Protein AF-A0A642C3M4-F1 (afdb_monomer_lite)

Structure (mmCIF, N/CA/C/O backbone):
data_AF-A0A642C3M4-F1
#
_entry.id   AF-A0A642C3M4-F1
#
loop_
_atom_site.group_PDB
_atom_site.id
_atom_site.type_symbol
_atom_site.label_atom_id
_atom_site.label_alt_id
_atom_site.label_comp_id
_atom_site.label_asym_id
_atom_site.label_entity_id
_atom_site.label_seq_id
_at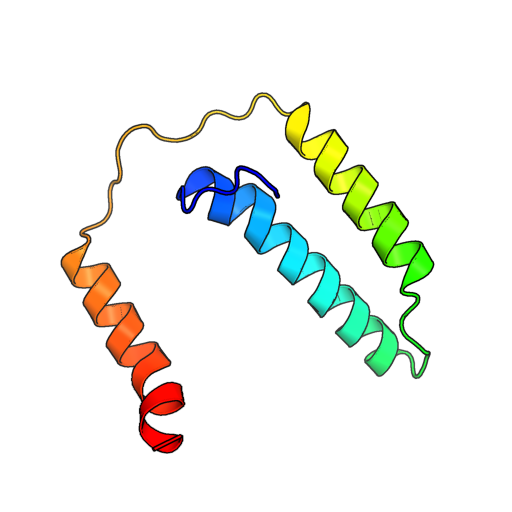om_site.pdbx_PDB_ins_code
_atom_site.Cartn_x
_atom_site.Cartn_y
_atom_site.Cartn_z
_atom_site.occupancy
_atom_site.B_iso_or_equiv
_atom_site.auth_seq_id
_atom_site.auth_comp_id
_atom_site.auth_asym_id
_atom_site.auth_atom_id
_atom_site.pdbx_PDB_model_num
ATOM 1 N N . ASP A 1 1 ? -0.889 10.457 -5.638 1.00 83.06 1 ASP A N 1
ATOM 2 C CA . ASP A 1 1 ? -1.530 9.371 -6.418 1.00 83.06 1 ASP A CA 1
ATOM 3 C C . ASP A 1 1 ? -2.106 9.734 -7.798 1.00 83.06 1 ASP A C 1
ATOM 5 O O . ASP A 1 1 ? -2.544 8.820 -8.489 1.00 83.06 1 ASP A O 1
ATOM 9 N N . TYR A 1 2 ? -2.051 10.989 -8.278 1.00 88.56 2 TYR A N 1
ATOM 10 C CA . TYR A 1 2 ? -2.542 11.355 -9.629 1.00 88.56 2 TYR A CA 1
ATOM 11 C C . TYR A 1 2 ? -1.903 10.534 -10.771 1.00 88.56 2 TYR A C 1
ATOM 13 O O . TYR A 1 2 ? -2.584 10.145 -11.712 1.00 88.56 2 TYR A O 1
ATOM 21 N N . ALA A 1 3 ? -0.609 10.216 -10.652 1.00 91.19 3 ALA A N 1
ATOM 22 C CA . ALA A 1 3 ? 0.152 9.407 -11.608 1.00 91.19 3 ALA A CA 1
ATOM 23 C C . ALA A 1 3 ? 0.524 8.020 -11.041 1.00 91.19 3 ALA A C 1
ATOM 25 O O . ALA A 1 3 ? 1.665 7.578 -11.175 1.00 91.19 3 ALA A O 1
ATOM 26 N N . ASN A 1 4 ? -0.413 7.355 -10.355 1.00 88.44 4 ASN A N 1
ATOM 27 C CA . ASN A 1 4 ? -0.185 6.015 -9.803 1.00 88.44 4 ASN A CA 1
ATOM 28 C C . ASN A 1 4 ? 0.146 4.976 -10.895 1.00 88.44 4 ASN A C 1
ATOM 30 O O . ASN A 1 4 ? -0.242 5.120 -12.058 1.00 88.44 4 ASN A O 1
ATOM 34 N N . ARG A 1 5 ? 0.901 3.934 -10.523 1.00 90.00 5 ARG A N 1
ATOM 35 C CA . ARG A 1 5 ? 1.330 2.847 -11.420 1.00 90.00 5 ARG A CA 1
ATOM 36 C C . ARG A 1 5 ? 1.277 1.502 -10.698 1.00 90.00 5 ARG A C 1
ATOM 38 O O . ARG A 1 5 ? 1.674 1.407 -9.543 1.00 90.00 5 ARG A O 1
ATOM 45 N N . GLY A 1 6 ? 0.880 0.445 -11.402 1.00 83.25 6 GLY A N 1
ATOM 46 C CA . GLY A 1 6 ? 0.902 -0.936 -10.896 1.00 83.25 6 GLY A CA 1
ATOM 47 C C . GLY A 1 6 ? 2.274 -1.611 -10.999 1.00 83.25 6 GLY A C 1
ATOM 48 O O . GLY A 1 6 ? 2.3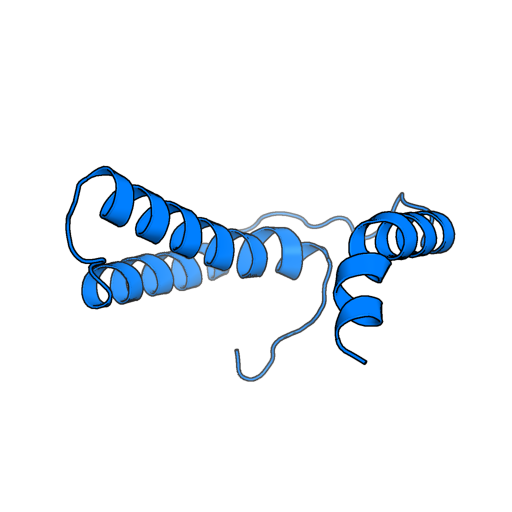62 -2.746 -11.453 1.00 83.25 6 GLY A O 1
ATOM 49 N N . TRP A 1 7 ? 3.363 -0.913 -10.673 1.00 87.94 7 TRP A N 1
ATOM 50 C CA . TRP A 1 7 ? 4.719 -1.465 -10.787 1.00 87.94 7 TRP A CA 1
ATOM 51 C C . TRP A 1 7 ? 5.080 -2.291 -9.557 1.00 87.94 7 TRP A C 1
ATOM 53 O O . TRP A 1 7 ? 4.917 -1.807 -8.445 1.00 87.94 7 TRP A O 1
ATOM 63 N N . GLY A 1 8 ? 5.632 -3.497 -9.737 1.00 83.44 8 GLY A N 1
ATOM 64 C CA . GLY A 1 8 ? 5.902 -4.431 -8.632 1.00 83.44 8 GLY A CA 1
ATOM 65 C C . GLY A 1 8 ? 6.711 -3.823 -7.478 1.00 83.44 8 GLY A C 1
ATOM 66 O O . GLY A 1 8 ? 6.337 -3.976 -6.316 1.00 83.44 8 GLY A O 1
ATOM 67 N N . GLY A 1 9 ? 7.756 -3.049 -7.793 1.00 86.81 9 GLY A N 1
ATOM 68 C CA . GLY A 1 9 ? 8.536 -2.311 -6.794 1.00 86.81 9 GLY A CA 1
ATOM 69 C C . GLY A 1 9 ? 7.695 -1.303 -6.007 1.00 86.81 9 GLY A C 1
ATOM 70 O O . GLY A 1 9 ? 7.694 -1.335 -4.780 1.00 86.81 9 GLY A O 1
ATOM 71 N N . LEU A 1 10 ? 6.915 -0.477 -6.711 1.00 90.81 10 LEU A N 1
ATOM 72 C CA . LEU A 1 10 ? 6.042 0.541 -6.119 1.00 90.81 10 LEU A CA 1
ATOM 73 C C . LEU A 1 10 ? 4.903 -0.090 -5.300 1.00 90.81 10 LEU A C 1
ATOM 75 O O . LEU A 1 10 ? 4.627 0.329 -4.180 1.00 90.81 10 LEU A O 1
ATOM 79 N N . THR A 1 11 ? 4.276 -1.148 -5.812 1.00 90.88 11 THR A N 1
ATOM 80 C CA . THR A 1 11 ? 3.254 -1.913 -5.090 1.00 90.88 11 THR A CA 1
ATOM 81 C C . THR A 1 11 ? 3.808 -2.480 -3.790 1.00 90.88 11 THR A C 1
ATOM 83 O O . THR A 1 11 ? 3.170 -2.343 -2.748 1.00 90.88 11 THR A O 1
ATOM 86 N N . ARG A 1 12 ? 5.010 -3.068 -3.823 1.00 90.81 12 ARG A N 1
ATOM 87 C CA . ARG A 1 12 ? 5.633 -3.694 -2.653 1.00 90.81 12 ARG A CA 1
ATOM 88 C C . ARG A 1 12 ? 6.098 -2.685 -1.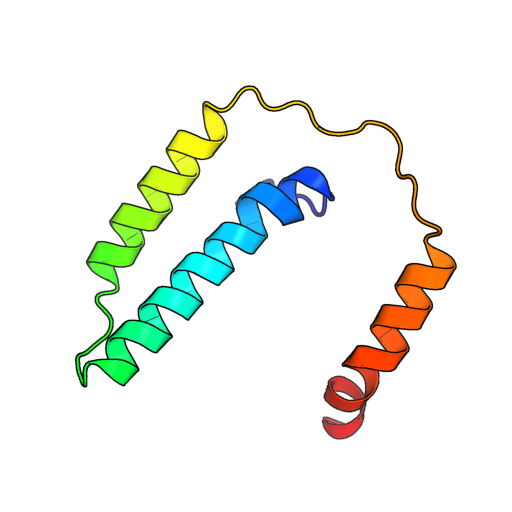605 1.00 90.81 12 ARG A C 1
ATOM 90 O O . ARG A 1 12 ? 5.873 -2.940 -0.426 1.00 90.81 12 ARG A O 1
ATOM 97 N N . SER A 1 13 ? 6.787 -1.613 -1.998 1.00 93.31 13 SER A N 1
ATOM 98 C CA . SER A 1 13 ? 7.450 -0.711 -1.042 1.00 93.31 13 SER A CA 1
ATOM 99 C C . SER A 1 13 ? 6.635 0.531 -0.683 1.00 93.31 13 SER A C 1
ATOM 101 O O . SER A 1 13 ? 6.858 1.091 0.386 1.00 93.31 13 SER A O 1
ATOM 103 N N . PHE A 1 14 ? 5.688 0.949 -1.530 1.00 94.94 14 PHE A N 1
ATOM 104 C CA . PHE A 1 14 ? 4.848 2.123 -1.290 1.00 94.94 14 PHE A CA 1
ATOM 105 C C . PHE A 1 14 ? 3.418 1.720 -0.925 1.00 94.94 14 PHE A C 1
ATOM 107 O O . PHE A 1 14 ? 3.013 1.853 0.228 1.00 94.94 14 PHE A O 1
ATOM 114 N N . TYR A 1 15 ? 2.648 1.173 -1.872 1.00 96.50 15 TYR A N 1
ATOM 115 C CA . TYR A 1 15 ? 1.210 0.947 -1.665 1.00 96.50 15 TYR A CA 1
ATOM 116 C C . TYR A 1 15 ? 0.911 -0.085 -0.575 1.00 96.50 15 TYR A C 1
ATOM 118 O O . TYR A 1 15 ? 0.046 0.148 0.270 1.00 96.50 15 TYR A O 1
ATOM 126 N N . ARG A 1 16 ? 1.642 -1.204 -0.551 1.00 96.00 16 ARG A N 1
ATOM 127 C CA . ARG A 1 16 ? 1.482 -2.240 0.478 1.00 96.00 16 ARG A CA 1
ATOM 128 C C . ARG A 1 16 ? 1.788 -1.712 1.876 1.00 96.00 16 ARG A C 1
ATOM 130 O O . ARG A 1 16 ? 1.047 -2.015 2.804 1.00 96.00 16 ARG A O 1
ATOM 137 N N . GLU A 1 17 ? 2.850 -0.924 2.030 1.00 96.88 17 GLU A N 1
ATOM 138 C CA . GLU A 1 17 ? 3.224 -0.368 3.334 1.00 96.88 17 GLU A CA 1
ATOM 139 C C . GLU A 1 17 ? 2.194 0.652 3.835 1.00 96.88 17 GLU A C 1
ATOM 141 O O . GLU A 1 17 ? 1.927 0.696 5.036 1.00 96.88 17 GLU A O 1
ATOM 146 N N . ARG A 1 18 ? 1.541 1.404 2.936 1.00 97.56 18 ARG A N 1
ATOM 147 C CA . ARG A 1 18 ? 0.437 2.302 3.317 1.00 97.56 18 ARG A CA 1
ATOM 148 C C . ARG A 1 18 ? -0.742 1.533 3.905 1.00 97.56 18 ARG A C 1
ATOM 150 O O . ARG A 1 18 ? -1.195 1.850 5.003 1.00 97.56 18 ARG A O 1
ATOM 157 N N . TRP A 1 19 ? -1.189 0.491 3.204 1.00 97.81 19 TRP A N 1
ATOM 158 C CA . TRP A 1 19 ? -2.273 -0.371 3.678 1.00 97.81 19 TRP A CA 1
ATOM 159 C C . TRP A 1 19 ? -1.926 -1.066 4.987 1.00 97.81 19 TRP A C 1
ATOM 161 O O . TRP A 1 19 ? -2.746 -1.072 5.897 1.00 97.81 19 TRP A O 1
ATOM 171 N N . LYS A 1 20 ? -0.701 -1.586 5.107 1.00 97.81 20 LYS A N 1
ATOM 172 C CA . LYS A 1 20 ? -0.231 -2.228 6.333 1.00 97.81 20 LYS A CA 1
ATOM 173 C C . LYS A 1 20 ? -0.285 -1.274 7.529 1.00 97.81 20 LYS A C 1
ATOM 175 O O . LYS A 1 20 ? -0.857 -1.624 8.552 1.00 97.81 20 LYS A O 1
ATOM 180 N N . ARG A 1 21 ? 0.257 -0.057 7.397 1.00 97.94 21 ARG A N 1
ATOM 181 C CA . ARG A 1 21 ? 0.231 0.958 8.469 1.00 97.94 21 ARG A CA 1
ATOM 182 C C . ARG A 1 21 ? -1.193 1.292 8.906 1.00 97.94 21 ARG A C 1
ATOM 184 O O . ARG A 1 21 ? -1.441 1.418 10.100 1.00 97.94 21 ARG A O 1
ATOM 191 N N . PHE A 1 22 ? -2.114 1.410 7.949 1.00 98.12 22 PHE A N 1
ATOM 192 C CA . PHE A 1 22 ? -3.524 1.640 8.245 1.00 98.12 22 PHE A CA 1
ATOM 193 C C . PHE A 1 22 ? -4.136 0.469 9.019 1.00 98.12 22 PHE A C 1
ATOM 195 O O . PHE A 1 22 ? -4.663 0.665 10.111 1.00 98.12 22 PHE A O 1
ATOM 202 N N . THR A 1 23 ? -4.028 -0.756 8.493 1.00 98.00 23 THR A N 1
ATOM 203 C CA . THR A 1 23 ? -4.628 -1.935 9.131 1.00 98.00 23 THR A CA 1
ATOM 204 C C . THR A 1 23 ? -4.033 -2.202 10.507 1.00 98.00 23 THR A C 1
ATOM 206 O O . THR A 1 23 ? -4.783 -2.486 11.435 1.00 98.00 23 THR A O 1
ATOM 209 N N . ASP A 1 24 ? -2.716 -2.054 10.665 1.00 98.06 24 ASP A N 1
ATOM 210 C CA . ASP A 1 24 ? -2.032 -2.224 11.950 1.00 98.06 24 ASP A CA 1
ATOM 211 C C . ASP A 1 24 ? -2.530 -1.187 12.971 1.00 98.06 24 ASP A C 1
ATOM 213 O O . ASP A 1 24 ? -2.822 -1.533 14.116 1.00 98.06 24 ASP A O 1
ATOM 217 N N . GLY A 1 25 ? -2.694 0.074 12.552 1.00 97.69 25 GLY A N 1
ATOM 218 C CA . GLY A 1 25 ? -3.211 1.145 13.404 1.00 97.69 25 GLY A CA 1
ATOM 219 C C . GLY A 1 25 ? -4.662 0.926 13.838 1.00 97.69 25 GLY A C 1
ATOM 220 O O . GLY A 1 25 ? -4.983 1.100 15.013 1.00 97.69 25 GLY A O 1
ATOM 221 N N . VAL A 1 26 ? -5.530 0.490 12.919 1.00 98.00 26 VAL A N 1
ATOM 222 C CA . VAL A 1 26 ? -6.932 0.164 13.228 1.00 98.00 26 VAL A CA 1
ATOM 223 C C . VAL A 1 26 ? -7.020 -1.037 14.173 1.00 98.00 26 VAL A C 1
ATOM 225 O O . VAL A 1 26 ? -7.745 -0.981 15.163 1.00 98.00 26 VAL A O 1
ATOM 228 N N . ILE A 1 27 ? -6.252 -2.102 13.918 1.00 98.25 27 ILE A N 1
ATOM 229 C CA . ILE A 1 27 ? -6.207 -3.287 14.790 1.00 98.25 27 ILE A CA 1
ATOM 230 C C . ILE A 1 27 ? -5.730 -2.906 16.196 1.00 98.25 27 ILE A C 1
ATOM 232 O O . ILE A 1 27 ? -6.314 -3.365 17.180 1.00 98.25 27 ILE A O 1
ATOM 236 N N . ALA A 1 28 ? -4.705 -2.057 16.307 1.00 98.00 28 ALA A N 1
ATOM 237 C CA . ALA A 1 28 ? -4.205 -1.581 17.594 1.00 98.00 28 ALA A CA 1
ATOM 238 C C . ALA A 1 28 ? -5.258 -0.753 18.345 1.00 98.00 28 ALA A C 1
ATOM 240 O O . ALA A 1 28 ? -5.486 -0.989 19.527 1.00 98.00 28 ALA A O 1
ATOM 241 N N . ALA A 1 29 ? -5.950 0.163 17.661 1.00 98.00 29 ALA A N 1
ATOM 242 C CA . ALA A 1 29 ? -7.010 0.969 18.265 1.00 98.00 29 ALA A CA 1
ATOM 243 C C . ALA A 1 29 ? -8.147 0.097 18.827 1.00 98.00 29 ALA A C 1
ATOM 245 O O . ALA A 1 29 ? -8.526 0.253 19.986 1.00 98.00 29 ALA A O 1
ATOM 246 N N . VAL A 1 30 ? -8.609 -0.889 18.050 1.00 97.81 30 VAL A N 1
ATOM 247 C CA . VAL A 1 30 ? -9.621 -1.861 18.497 1.00 97.81 30 VAL A CA 1
ATOM 248 C C . VAL A 1 30 ? -9.121 -2.692 19.681 1.00 97.81 30 VAL A C 1
ATOM 250 O O . VAL A 1 30 ? -9.861 -2.907 20.635 1.00 97.81 30 VAL A O 1
ATOM 253 N N . SER A 1 31 ? -7.865 -3.144 19.647 1.00 98.00 31 SER A N 1
ATOM 254 C CA . SER A 1 31 ? -7.278 -3.957 20.725 1.00 98.00 31 SER A CA 1
ATOM 255 C C . SER A 1 31 ? -7.110 -3.182 22.036 1.00 98.00 31 SER A C 1
ATOM 257 O O . SER A 1 31 ? -7.109 -3.780 23.109 1.00 98.00 31 SER A O 1
ATOM 259 N N . GLU A 1 32 ? -6.960 -1.861 21.950 1.00 97.50 32 GLU A N 1
ATOM 260 C CA . GLU A 1 32 ? -6.819 -0.949 23.088 1.00 97.50 32 GLU A CA 1
ATOM 261 C C . GLU A 1 32 ? -8.149 -0.300 23.513 1.00 97.50 32 GLU A C 1
ATOM 263 O O . GLU A 1 32 ? -8.142 0.562 24.389 1.00 97.50 32 GLU A O 1
ATOM 268 N N . ASP A 1 33 ? -9.274 -0.698 22.904 1.00 97.56 33 ASP A N 1
ATOM 269 C CA . ASP A 1 33 ? -10.614 -0.138 23.141 1.00 97.56 33 ASP A CA 1
ATOM 270 C C . ASP A 1 33 ? -10.658 1.398 23.032 1.00 97.56 33 ASP A C 1
ATOM 272 O O . ASP A 1 33 ? -11.268 2.109 23.833 1.00 97.56 33 ASP A O 1
ATOM 276 N N . LYS A 1 34 ? -9.958 1.934 22.027 1.00 97.38 34 LYS A N 1
ATOM 277 C CA . LYS A 1 34 ? -9.888 3.371 21.752 1.00 97.38 34 LYS A CA 1
ATOM 278 C C . LYS A 1 34 ? -10.279 3.674 20.304 1.00 97.38 34 LYS A C 1
ATOM 280 O O . LYS A 1 34 ? -10.081 2.836 19.422 1.00 97.38 34 LYS A O 1
ATOM 285 N N . PRO A 1 35 ? -10.798 4.879 20.016 1.00 97.62 35 PRO A N 1
ATOM 286 C CA . PRO A 1 35 ? -11.025 5.292 18.639 1.00 97.62 35 PRO A CA 1
ATOM 287 C C . PRO A 1 35 ? -9.700 5.367 17.868 1.00 97.62 35 PRO A C 1
ATOM 289 O O . PRO A 1 35 ? -8.656 5.731 18.417 1.00 97.62 35 PRO A O 1
ATOM 292 N N . PHE A 1 36 ? -9.749 5.026 16.582 1.00 98.06 36 PHE A N 1
ATOM 293 C CA . PHE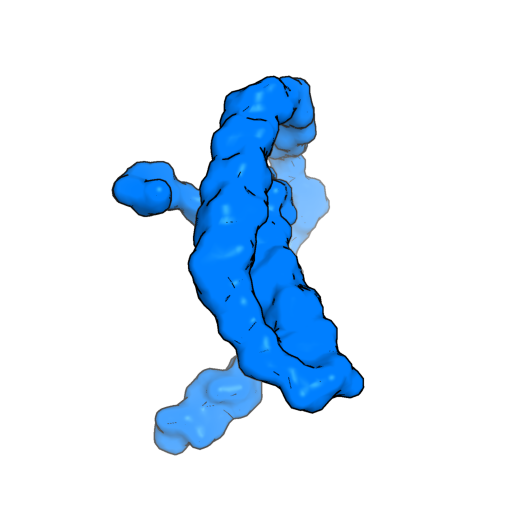 A 1 36 ? -8.629 5.229 15.671 1.00 98.06 36 PHE A CA 1
ATOM 294 C C . PHE A 1 36 ? -8.414 6.731 15.438 1.00 98.06 36 PHE A C 1
ATOM 296 O O . PHE A 1 36 ? -9.357 7.459 15.137 1.00 98.06 36 PHE A O 1
ATOM 303 N N . ASP A 1 37 ? -7.176 7.190 15.602 1.00 97.75 37 ASP A N 1
ATOM 304 C CA . ASP A 1 37 ? -6.798 8.595 15.433 1.00 97.75 37 ASP A CA 1
ATOM 305 C C . ASP A 1 37 ? -6.450 8.865 13.962 1.00 97.75 37 ASP A C 1
ATOM 307 O O . ASP A 1 37 ? -5.308 8.689 13.525 1.00 97.75 37 ASP A O 1
ATOM 311 N N . GLU A 1 38 ? -7.471 9.231 13.185 1.00 97.38 38 GLU A N 1
ATOM 312 C CA . GLU A 1 38 ? -7.344 9.485 11.747 1.00 97.38 38 GLU A CA 1
ATOM 313 C C . GLU A 1 38 ? -6.399 10.654 11.443 1.00 97.38 38 GLU A C 1
ATOM 315 O O . GLU A 1 38 ? -5.565 10.543 10.544 1.00 97.38 38 GLU A O 1
ATOM 320 N N . ASP A 1 39 ? -6.462 11.744 12.213 1.00 98.00 39 ASP A N 1
ATOM 321 C CA . ASP A 1 39 ? -5.621 12.928 12.003 1.00 98.00 39 ASP A CA 1
ATOM 322 C C . ASP A 1 39 ? -4.140 12.602 12.202 1.00 98.00 39 ASP A C 1
ATOM 324 O O . ASP A 1 39 ? -3.289 12.981 11.388 1.00 98.00 39 ASP A O 1
ATOM 328 N N . LYS A 1 40 ? -3.821 11.847 13.258 1.00 97.06 40 LYS A N 1
ATOM 329 C CA . LYS A 1 40 ? -2.462 11.360 13.483 1.00 97.06 40 LYS A CA 1
ATOM 330 C C . LYS A 1 40 ? -2.020 10.416 12.371 1.00 97.06 40 LYS A C 1
ATOM 332 O O . LYS A 1 40 ? -0.913 10.566 11.853 1.00 97.06 40 LYS A O 1
ATOM 337 N N . PHE A 1 41 ? -2.874 9.477 11.965 1.00 98.12 41 PHE A N 1
ATOM 338 C CA . PHE A 1 41 ? -2.554 8.579 10.860 1.00 98.12 41 PHE A CA 1
ATOM 339 C C . PHE A 1 41 ? -2.271 9.351 9.565 1.00 98.12 41 PHE A C 1
ATOM 341 O O . PHE A 1 41 ? -1.308 9.034 8.868 1.00 98.12 41 PHE A O 1
ATOM 348 N N . HIS A 1 42 ? -3.049 10.392 9.260 1.00 97.94 42 HIS A N 1
ATOM 349 C CA . HIS A 1 42 ? -2.827 11.246 8.095 1.00 97.94 42 HIS A CA 1
ATOM 350 C C . HIS A 1 42 ? -1.468 11.956 8.131 1.00 97.94 42 HIS A C 1
ATOM 352 O O . HIS A 1 42 ? -0.797 12.050 7.100 1.00 97.94 42 HIS A O 1
ATOM 358 N N . GLN A 1 43 ? -1.020 12.409 9.300 1.00 97.94 43 GLN A N 1
ATOM 359 C CA . GLN A 1 43 ? 0.317 12.987 9.462 1.00 97.94 43 GLN A CA 1
ATOM 360 C C . GLN A 1 43 ? 1.408 11.925 9.258 1.00 97.94 43 GLN A C 1
ATOM 362 O O . GLN A 1 43 ? 2.328 12.122 8.459 1.00 97.94 43 GLN A O 1
ATOM 367 N N . ASP A 1 44 ? 1.266 10.770 9.913 1.00 97.50 44 ASP A N 1
ATOM 368 C CA . ASP A 1 44 ? 2.237 9.673 9.865 1.00 97.50 44 ASP A CA 1
ATOM 369 C C . ASP A 1 44 ? 2.385 9.094 8.450 1.00 97.50 44 ASP A C 1
ATOM 371 O O . ASP A 1 44 ? 3.500 8.815 7.990 1.00 97.50 44 ASP A O 1
ATOM 375 N N . ILE A 1 45 ? 1.268 8.923 7.736 1.00 98.00 45 ILE A N 1
ATOM 376 C CA . ILE A 1 45 ? 1.268 8.387 6.376 1.00 98.00 45 ILE A CA 1
ATOM 377 C C . ILE A 1 45 ? 1.855 9.390 5.387 1.00 98.00 45 ILE A C 1
ATOM 379 O O . ILE A 1 45 ? 2.674 8.999 4.561 1.00 98.00 45 ILE A O 1
ATOM 383 N N . THR A 1 46 ? 1.542 10.682 5.522 1.00 97.38 46 THR A N 1
ATOM 384 C CA . THR A 1 46 ? 2.115 11.738 4.674 1.00 97.38 46 THR A CA 1
ATOM 385 C C . THR A 1 46 ? 3.630 11.821 4.857 1.00 97.38 46 THR A C 1
ATOM 387 O O . THR A 1 46 ? 4.381 11.898 3.883 1.00 97.38 46 THR A O 1
ATOM 390 N N . GLN A 1 47 ? 4.109 11.739 6.102 1.00 97.94 47 GLN A N 1
ATOM 391 C CA . GLN A 1 47 ? 5.542 11.738 6.389 1.00 97.94 47 GLN A CA 1
ATOM 392 C C . GLN A 1 47 ? 6.236 10.495 5.820 1.00 97.94 47 GLN A C 1
ATOM 394 O O . GLN A 1 47 ? 7.343 10.595 5.283 1.00 97.94 47 GLN A O 1
ATOM 399 N N . PHE A 1 48 ? 5.599 9.325 5.915 1.00 97.56 48 PHE A N 1
ATOM 400 C CA . PHE A 1 48 ? 6.090 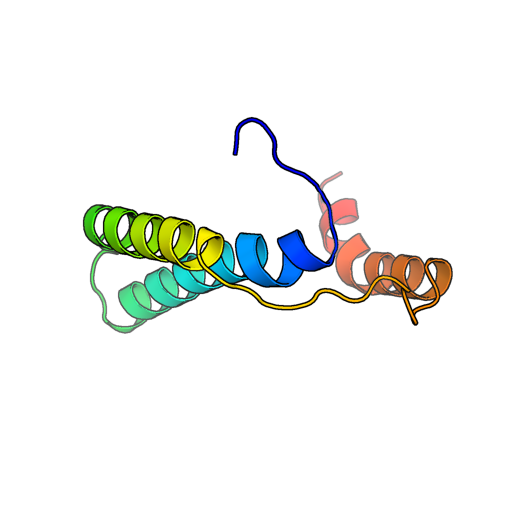8.111 5.268 1.00 97.56 48 PHE A CA 1
ATOM 401 C C . PHE A 1 48 ? 6.181 8.279 3.751 1.00 97.56 48 PHE A C 1
ATOM 403 O O . PHE A 1 48 ? 7.224 7.969 3.179 1.00 97.56 48 PHE A O 1
ATOM 410 N N . GLU A 1 49 ? 5.123 8.782 3.114 1.00 96.69 49 GLU A N 1
ATOM 411 C CA . GLU A 1 49 ? 5.073 8.978 1.667 1.00 96.69 49 GLU A CA 1
ATOM 412 C C . GLU A 1 49 ? 6.201 9.905 1.206 1.00 96.69 49 GLU A C 1
ATOM 414 O O . GLU A 1 49 ? 6.931 9.562 0.278 1.00 96.69 49 GLU A O 1
ATOM 419 N N . TYR A 1 50 ? 6.416 11.021 1.910 1.00 97.06 50 TYR A N 1
ATOM 420 C CA . TYR A 1 50 ? 7.533 11.925 1.649 1.00 97.06 50 TYR A CA 1
ATOM 421 C C . TYR A 1 50 ? 8.888 11.229 1.813 1.00 97.06 50 TYR A C 1
ATOM 423 O O . TYR A 1 50 ? 9.710 11.262 0.899 1.00 97.06 50 TYR A O 1
ATOM 431 N N . ASN A 1 51 ? 9.118 10.538 2.931 1.00 97.06 51 ASN A N 1
ATOM 432 C CA . ASN A 1 51 ? 10.386 9.851 3.183 1.00 97.06 51 ASN A CA 1
ATOM 433 C C . ASN A 1 51 ? 10.672 8.763 2.144 1.00 97.06 51 ASN A C 1
ATOM 435 O O . ASN A 1 51 ? 11.822 8.591 1.748 1.00 97.06 51 ASN A O 1
ATOM 439 N N . TRP A 1 52 ? 9.639 8.060 1.678 1.00 95.81 52 TRP A N 1
ATOM 440 C CA . TRP A 1 52 ? 9.759 7.065 0.619 1.00 95.81 52 TRP A CA 1
ATOM 441 C C . TRP A 1 52 ? 10.299 7.688 -0.676 1.00 95.81 52 TRP A C 1
ATOM 443 O O . TRP A 1 52 ? 11.186 7.113 -1.299 1.00 95.81 52 TRP A O 1
ATOM 453 N N . THR A 1 53 ? 9.873 8.907 -1.039 1.00 94.38 53 THR A N 1
ATOM 454 C CA . THR A 1 53 ? 10.414 9.607 -2.226 1.00 94.38 53 THR A CA 1
ATOM 455 C C . THR A 1 53 ? 11.900 9.961 -2.128 1.00 94.38 53 THR A C 1
ATOM 457 O O . THR A 1 53 ? 12.542 10.191 -3.151 1.00 94.38 53 THR A O 1
ATOM 460 N N . LEU A 1 54 ? 12.458 10.005 -0.914 1.00 95.81 54 LEU A N 1
ATOM 461 C CA . LEU A 1 54 ? 13.867 10.321 -0.672 1.00 95.81 54 LEU A CA 1
ATOM 462 C C . LEU A 1 54 ? 14.768 9.076 -0.672 1.00 95.81 54 LEU A C 1
ATOM 464 O O . LEU A 1 54 ? 15.995 9.208 -0.635 1.00 95.81 54 LEU A O 1
ATOM 468 N N . GLN A 1 55 ? 14.183 7.874 -0.686 1.00 92.00 55 GLN A N 1
ATOM 469 C CA . GLN A 1 55 ? 14.932 6.620 -0.701 1.00 92.00 55 GLN A CA 1
ATOM 470 C C . GLN A 1 55 ? 15.687 6.443 -2.024 1.00 92.00 55 GLN A C 1
ATOM 472 O O . GLN A 1 55 ? 15.270 6.914 -3.081 1.00 92.00 55 GLN A O 1
ATOM 477 N N . LYS A 1 56 ? 16.825 5.746 -1.958 1.00 88.50 56 LYS A N 1
ATOM 478 C CA . LYS A 1 56 ? 17.690 5.445 -3.114 1.00 88.50 56 LYS A CA 1
ATOM 479 C C . LYS A 1 56 ? 17.789 3.944 -3.374 1.00 88.50 56 LYS A C 1
ATOM 481 O O . LYS A 1 56 ? 18.794 3.467 -3.896 1.00 88.50 56 LYS A O 1
ATOM 486 N N . ASP A 1 57 ? 16.765 3.211 -2.956 1.00 85.25 57 ASP A N 1
ATOM 487 C CA . ASP A 1 57 ? 16.722 1.762 -3.075 1.00 85.25 57 ASP A CA 1
ATOM 488 C C . ASP A 1 57 ? 16.735 1.350 -4.551 1.00 85.25 57 ASP A C 1
ATOM 490 O O . ASP A 1 57 ? 16.114 1.987 -5.408 1.00 85.25 57 ASP A O 1
ATOM 494 N N . SER A 1 58 ? 17.455 0.273 -4.857 1.00 84.62 58 SER A N 1
ATOM 495 C CA . SER A 1 58 ? 17.444 -0.327 -6.185 1.00 84.62 58 SER A CA 1
ATOM 496 C C . SER A 1 58 ? 16.282 -1.310 -6.307 1.00 84.62 58 SER A C 1
ATOM 498 O O . SER A 1 58 ? 16.034 -2.136 -5.428 1.00 84.62 58 SER A O 1
ATOM 500 N N . PHE A 1 59 ? 15.569 -1.237 -7.429 1.00 87.31 59 PHE A N 1
ATOM 501 C CA . PHE A 1 59 ? 14.528 -2.200 -7.772 1.00 87.31 59 PHE A CA 1
ATOM 502 C C . PHE A 1 59 ? 15.051 -3.171 -8.836 1.00 87.31 59 PHE A C 1
ATOM 504 O O . PHE A 1 59 ? 15.748 -2.731 -9.757 1.00 87.31 59 PHE A O 1
ATOM 511 N N . PRO A 1 60 ? 14.728 -4.473 -8.743 1.00 84.69 60 PRO A N 1
ATOM 512 C CA . PRO A 1 60 ? 15.084 -5.436 -9.777 1.00 84.69 60 PRO A CA 1
ATOM 513 C C . PRO A 1 60 ? 14.528 -5.021 -11.142 1.00 84.69 60 PRO A C 1
ATOM 515 O O . PRO A 1 60 ? 13.377 -4.599 -11.252 1.00 84.69 60 PRO A O 1
ATOM 518 N N . ILE A 1 61 ? 15.349 -5.165 -12.183 1.00 85.25 61 ILE A N 1
ATOM 519 C CA . ILE A 1 61 ? 14.962 -4.896 -13.579 1.00 85.25 61 ILE A CA 1
ATOM 520 C C . ILE A 1 61 ? 14.483 -6.154 -14.316 1.00 85.25 61 ILE A C 1
ATOM 522 O O . ILE A 1 61 ? 13.942 -6.053 -15.413 1.00 85.25 61 ILE A O 1
ATOM 526 N N . VAL A 1 62 ? 14.676 -7.330 -13.714 1.00 83.75 62 VAL A N 1
ATOM 527 C CA . VAL A 1 62 ? 14.208 -8.624 -14.219 1.00 83.75 62 VAL A CA 1
ATOM 528 C C . VAL A 1 62 ? 13.244 -9.212 -13.195 1.00 83.75 62 VAL A C 1
ATOM 530 O O . VAL A 1 62 ? 13.509 -9.169 -11.995 1.00 83.75 62 VAL A O 1
ATOM 533 N N . SER A 1 63 ? 12.117 -9.733 -13.675 1.00 80.50 63 SER A N 1
ATOM 534 C CA . SER A 1 63 ? 11.206 -10.542 -12.867 1.00 80.50 63 SER A CA 1
ATOM 535 C C . SER A 1 63 ? 11.664 -11.998 -12.943 1.00 80.50 63 SER A C 1
ATOM 537 O O . SER A 1 63 ? 11.855 -12.519 -14.039 1.00 80.50 63 SER A O 1
ATOM 539 N N . GLU A 1 64 ? 11.899 -12.622 -11.790 1.00 82.81 64 GLU A N 1
ATOM 540 C CA . GLU A 1 64 ? 12.379 -14.012 -11.688 1.00 82.81 64 GLU A CA 1
ATOM 541 C C . GLU A 1 64 ? 11.231 -15.038 -11.632 1.00 82.81 64 GLU A C 1
ATOM 543 O O . GLU A 1 64 ? 11.470 -16.242 -11.667 1.00 82.81 64 GLU A O 1
ATOM 548 N N . GLU A 1 65 ? 9.984 -14.572 -11.536 1.00 86.81 65 GLU A N 1
ATOM 549 C CA . GLU A 1 65 ? 8.797 -15.405 -11.333 1.00 86.81 65 GLU A CA 1
ATOM 550 C C . GLU A 1 65 ? 8.087 -15.714 -12.661 1.00 86.81 65 GLU A C 1
ATOM 552 O O . GLU A 1 65 ? 8.075 -14.898 -13.584 1.00 86.81 65 GLU A O 1
ATOM 557 N N . ASP A 1 66 ? 7.448 -16.885 -12.747 1.00 92.69 66 ASP A N 1
ATOM 558 C CA . ASP A 1 66 ? 6.592 -17.246 -13.880 1.00 92.69 66 ASP A CA 1
ATOM 559 C C . ASP A 1 66 ? 5.212 -16.573 -13.731 1.00 92.69 66 ASP A C 1
ATOM 561 O O . ASP A 1 66 ? 4.461 -16.908 -12.806 1.00 92.69 66 ASP A O 1
ATOM 565 N N . PRO A 1 67 ? 4.832 -15.647 -14.631 1.00 92.19 67 PRO A N 1
ATOM 566 C CA . PRO A 1 67 ? 3.580 -14.910 -14.511 1.00 92.19 67 PRO A CA 1
ATOM 567 C C . PRO A 1 67 ? 2.336 -15.806 -14.584 1.00 92.19 67 PRO A C 1
ATOM 569 O O . PRO A 1 67 ? 1.321 -15.457 -13.980 1.00 92.19 67 PRO A O 1
ATOM 572 N N . ILE A 1 68 ? 2.393 -16.945 -15.286 1.00 95.00 68 ILE A N 1
ATOM 573 C CA . ILE A 1 68 ? 1.254 -17.868 -15.403 1.00 95.00 68 ILE A CA 1
ATOM 574 C C . ILE A 1 68 ? 1.034 -18.574 -14.068 1.00 95.00 68 ILE A C 1
ATOM 576 O O . ILE A 1 68 ? -0.073 -18.559 -13.536 1.00 95.00 68 ILE A O 1
ATOM 580 N N . GLN A 1 69 ? 2.106 -19.100 -13.472 1.00 96.06 69 GLN A N 1
ATOM 581 C CA . GLN A 1 69 ? 2.034 -19.761 -12.166 1.00 96.06 69 GLN A CA 1
ATOM 582 C C . GLN A 1 69 ? 1.545 -18.807 -11.072 1.00 96.06 69 GLN A C 1
ATOM 584 O O . GLN A 1 69 ? 0.727 -19.188 -10.231 1.00 96.06 69 GLN A O 1
ATOM 589 N N . ILE A 1 70 ? 2.007 -17.551 -11.090 1.00 94.50 70 ILE A N 1
ATOM 590 C CA . ILE A 1 70 ? 1.529 -16.534 -10.150 1.00 94.50 70 ILE A CA 1
ATOM 591 C C . ILE A 1 70 ? 0.038 -16.253 -10.370 1.00 94.50 70 ILE A C 1
ATOM 593 O O . ILE A 1 70 ? -0.714 -16.248 -9.394 1.00 94.50 70 ILE A O 1
ATOM 597 N N . ALA A 1 71 ? -0.414 -16.072 -11.613 1.00 94.94 71 ALA A N 1
ATOM 598 C CA . ALA A 1 71 ? -1.828 -15.842 -11.910 1.00 94.94 71 ALA A CA 1
ATOM 599 C C . ALA A 1 71 ? -2.717 -17.000 -11.425 1.00 94.94 71 ALA A C 1
ATOM 601 O O . ALA A 1 71 ? -3.706 -16.757 -10.729 1.00 94.94 71 ALA A O 1
ATOM 602 N N . ASP A 1 72 ? -2.317 -18.244 -11.697 1.00 96.12 72 ASP A N 1
ATOM 603 C CA . ASP A 1 72 ? -3.026 -19.441 -11.237 1.00 96.12 72 ASP A CA 1
A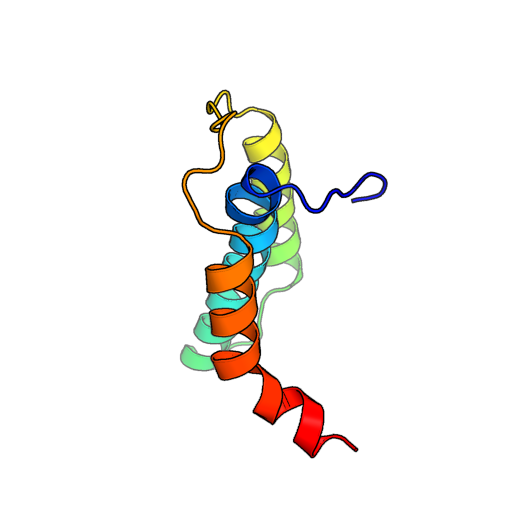TOM 604 C C . ASP A 1 72 ? -3.112 -19.485 -9.705 1.00 96.12 72 ASP A C 1
ATOM 606 O O . ASP A 1 72 ? -4.184 -19.712 -9.139 1.00 96.12 72 ASP A O 1
ATOM 610 N N . SER A 1 73 ? -2.005 -19.191 -9.012 1.00 95.94 73 SER A N 1
ATOM 611 C CA . SER A 1 73 ? -1.975 -19.157 -7.545 1.00 95.94 73 SER A CA 1
ATOM 612 C C . SER A 1 73 ? -2.914 -18.099 -6.952 1.00 95.94 73 SER A C 1
ATOM 614 O O . SER A 1 73 ? -3.553 -18.336 -5.923 1.00 95.94 73 SER A O 1
ATOM 616 N N . LEU A 1 74 ? -3.031 -16.937 -7.606 1.00 94.62 74 LEU A N 1
ATOM 617 C CA . LEU A 1 74 ? -3.898 -15.849 -7.164 1.00 94.62 74 LEU A CA 1
ATOM 618 C C . LEU A 1 74 ? -5.371 -16.204 -7.363 1.00 94.62 74 LEU A C 1
ATOM 620 O O . LEU A 1 74 ? -6.161 -15.998 -6.441 1.00 94.62 74 LEU A O 1
ATOM 624 N N . ILE A 1 75 ? -5.733 -16.771 -8.517 1.00 94.56 75 ILE A N 1
ATOM 625 C CA . ILE A 1 75 ? -7.102 -17.230 -8.781 1.00 94.56 75 ILE A CA 1
ATOM 626 C C . ILE A 1 75 ? -7.485 -18.300 -7.759 1.00 94.56 75 ILE A C 1
ATOM 628 O O . ILE A 1 75 ? -8.463 -18.125 -7.039 1.00 94.56 75 ILE A O 1
ATOM 632 N N . LEU A 1 76 ? -6.674 -19.351 -7.597 1.00 94.88 76 LEU A N 1
ATOM 633 C CA . LEU A 1 76 ? -6.955 -20.427 -6.638 1.00 94.88 76 LEU A CA 1
ATOM 634 C C . LEU A 1 76 ? -7.163 -19.912 -5.208 1.00 94.88 76 LEU A C 1
ATOM 636 O O . LEU A 1 76 ? -7.997 -20.437 -4.472 1.00 94.88 76 LEU A O 1
ATOM 640 N N . LYS A 1 77 ? -6.414 -18.881 -4.805 1.00 95.38 77 LYS A N 1
ATOM 641 C CA . LYS A 1 77 ? -6.504 -18.310 -3.461 1.00 95.38 77 LYS A CA 1
ATOM 642 C C . LYS A 1 77 ? -7.711 -17.392 -3.272 1.00 95.38 77 LYS A C 1
ATOM 644 O O . LYS A 1 77 ? -8.309 -17.407 -2.197 1.00 95.38 77 LYS A O 1
ATOM 649 N N . TYR A 1 78 ? -8.029 -16.557 -4.259 1.00 95.00 78 TYR A N 1
ATOM 650 C CA . TYR A 1 78 ? -8.964 -15.445 -4.074 1.00 95.00 78 TYR A CA 1
ATOM 651 C C . TYR A 1 78 ? -10.311 -15.608 -4.788 1.00 95.00 78 TYR A C 1
ATOM 653 O O . TYR A 1 78 ? -11.251 -14.911 -4.414 1.00 95.00 78 TYR A O 1
ATOM 661 N N . ASP A 1 79 ? -10.447 -16.533 -5.744 1.00 93.25 79 ASP A N 1
ATOM 662 C CA . ASP A 1 79 ? -11.650 -16.678 -6.580 1.00 93.25 79 ASP A CA 1
ATOM 663 C C . ASP A 1 79 ? -12.936 -16.825 -5.757 1.00 93.25 79 ASP A C 1
ATOM 665 O O . ASP A 1 79 ? -13.913 -16.120 -5.999 1.00 93.25 79 ASP A O 1
ATOM 669 N N . THR A 1 80 ? -12.905 -17.634 -4.693 1.00 93.69 80 THR A N 1
ATOM 670 C CA . THR A 1 80 ? -14.087 -17.892 -3.847 1.00 93.69 80 THR A CA 1
ATOM 671 C C . THR A 1 80 ? -14.683 -16.646 -3.180 1.00 93.69 80 THR A C 1
ATOM 673 O O . THR A 1 80 ? -15.856 -16.662 -2.795 1.00 93.69 80 THR A O 1
ATOM 676 N N . TYR A 1 81 ? -13.903 -15.569 -3.032 1.00 90.62 81 TYR A N 1
ATOM 677 C CA . TYR A 1 81 ? -14.378 -14.291 -2.495 1.00 90.62 81 TYR A CA 1
ATOM 678 C C . TYR A 1 81 ? -15.087 -13.431 -3.549 1.00 90.62 81 TYR A C 1
ATOM 680 O O . TYR A 1 81 ? -15.832 -12.526 -3.181 1.00 90.62 81 TYR A O 1
ATOM 688 N N . PHE A 1 82 ? -14.893 -13.722 -4.838 1.00 85.06 82 PHE A N 1
ATOM 689 C CA . PHE A 1 82 ? -15.524 -13.018 -5.953 1.00 85.06 82 PHE A CA 1
ATOM 690 C C . PHE A 1 82 ? -16.739 -13.776 -6.502 1.00 85.06 82 PHE A C 1
ATOM 692 O O . PHE A 1 82 ? -17.752 -13.151 -6.801 1.00 85.06 82 PHE A O 1
ATOM 699 N N . THR A 1 83 ? -16.701 -15.112 -6.559 1.00 78.44 83 THR A N 1
ATOM 700 C CA . THR A 1 83 ? -17.825 -15.930 -7.061 1.00 78.44 83 THR A CA 1
ATOM 701 C C . THR A 1 83 ? -19.025 -15.994 -6.112 1.00 78.44 83 THR A C 1
ATOM 703 O O . THR A 1 83 ? -20.144 -16.195 -6.567 1.00 78.44 83 THR A O 1
ATOM 706 N N . LYS A 1 84 ? -18.843 -15.798 -4.798 1.00 59.91 84 LYS A N 1
ATOM 707 C CA . LYS A 1 84 ? -19.961 -15.755 -3.827 1.00 59.91 84 LYS A CA 1
ATOM 708 C C . LYS A 1 84 ? -20.781 -14.461 -3.863 1.00 59.91 84 LYS A C 1
ATOM 710 O O . LYS A 1 84 ? -21.813 -14.394 -3.202 1.00 59.91 84 LYS A O 1
ATOM 715 N N . ALA A 1 85 ? -20.310 -13.439 -4.573 1.00 53.38 85 ALA A N 1
ATOM 716 C CA . ALA A 1 85 ? -20.954 -12.130 -4.649 1.00 53.38 85 ALA A CA 1
ATOM 717 C C . ALA A 1 85 ? -21.901 -11.980 -5.859 1.00 53.38 85 ALA A C 1
ATOM 719 O O . ALA A 1 85 ? -22.335 -10.861 -6.134 1.00 53.38 85 ALA A O 1
ATOM 720 N N . GLN A 1 86 ? -22.204 -13.072 -6.577 1.00 44.78 86 GLN A N 1
ATOM 721 C CA . GLN A 1 86 ? -23.022 -13.078 -7.794 1.00 44.78 86 GLN A CA 1
ATOM 722 C C . GLN A 1 86 ? -24.313 -13.884 -7.636 1.00 44.78 86 GLN A C 1
ATOM 724 O O . GLN A 1 86 ? -24.276 -14.944 -6.970 1.00 44.78 86 GLN A O 1
#

Secondary structure (DSSP, 8-state):
-TT----HHHIIIIIHHHHHHHHHHHHHHHHTT----HHHHHHHHHHHHHHHHT--PPPPSS--S-HHHHHHHHHHHHHHHHHTT-

Foldseek 3Di:
DVPDDPDPVCVVQPVVVLVVLVVVQCVVCVVVVHDRDVVVNVVVSVVVNVVVVVDPDDDDPDDPDDPVVVVVVCCVPCVVVVVVVD

Sequence (86 aa):
DYANRGWGGLTRSFYRERWKRFTDGVIAAVSEDKPFDEDKFHQDITQFEYNWTLQKDSFPIVSEEDPIQIADSLILKYDTYFTKAQ

pLDDT: mean 92.02, std 9.14, range [44.78, 98.25]

Radius of gyration: 17.08 Å; chains: 1; bounding box: 41×33×38 Å

Organism: Bacteroides ovatus (NCBI:txid28116)

InterPro domains:
  IPR007781 Alpha-N-acetylglucosaminidase [PTHR12872] (1-79)
  IPR024732 Alpha-N-acetylglucosaminidase, C-terminal [PF12972] (1-76)